Protein AF-A0A2V6AJV7-F1 (afdb_monomer_lite)

Sequence (121 aa):
HILQNHELLNAAVSFASGNNPDYRHFSSRRRQAFHRAAQCAMQLPASEWPVSRRRVGRRPNPETVRATEELRRRRDHAAKELNLEPSFIAPRNTLEAIAANQARAASLLVPWQQELLGIRA

Structure (mmCIF, N/CA/C/O backbone):
data_AF-A0A2V6AJV7-F1
#
_entry.id   AF-A0A2V6AJV7-F1
#
loop_
_atom_site.group_PDB
_atom_site.id
_atom_site.type_symbol
_atom_site.label_atom_id
_atom_site.label_alt_id
_atom_site.label_comp_id
_atom_site.label_asym_id
_atom_site.label_entity_id
_atom_site.label_seq_id
_atom_site.pdbx_PDB_ins_code
_atom_site.Cartn_x
_atom_site.Cartn_y
_atom_site.Cartn_z
_atom_site.occupancy
_atom_site.B_iso_or_equiv
_atom_site.auth_seq_id
_atom_site.auth_comp_id
_atom_site.auth_asym_id
_atom_site.auth_atom_id
_atom_site.pdbx_PDB_model_num
ATOM 1 N N . HIS A 1 1 ? 0.388 4.420 -26.673 1.00 64.44 1 HIS A N 1
ATOM 2 C CA . HIS A 1 1 ? 0.745 3.022 -26.357 1.00 64.44 1 HIS A CA 1
ATOM 3 C C . HIS A 1 1 ? 1.816 2.981 -25.275 1.00 64.44 1 HIS A C 1
ATOM 5 O O . HIS A 1 1 ? 2.911 3.492 -25.497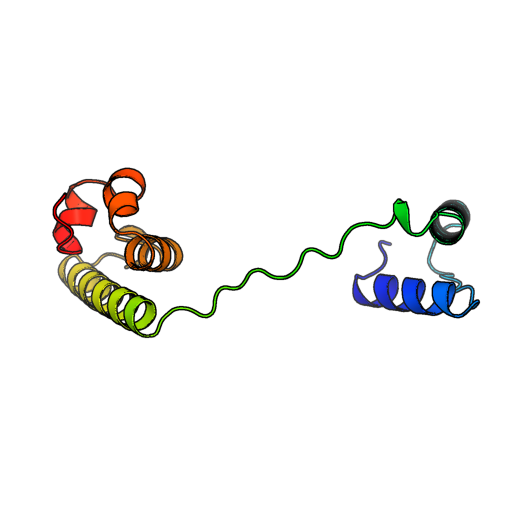 1.00 64.44 1 HIS A O 1
ATOM 11 N N . ILE A 1 2 ? 1.466 2.462 -24.100 1.00 75.62 2 ILE A N 1
ATOM 12 C CA . ILE A 1 2 ? 2.370 2.170 -22.978 1.00 75.62 2 ILE A CA 1
ATOM 13 C C . ILE A 1 2 ? 2.321 0.649 -22.810 1.00 75.62 2 ILE A C 1
ATOM 15 O O . ILE A 1 2 ? 1.239 0.082 -22.955 1.00 75.62 2 ILE A O 1
ATOM 19 N N . LEU A 1 3 ? 3.471 0.012 -22.582 1.00 81.25 3 LEU A N 1
ATOM 20 C CA . LEU A 1 3 ? 3.537 -1.435 -22.382 1.00 81.25 3 LEU A CA 1
ATOM 21 C C . LEU A 1 3 ? 2.836 -1.795 -21.065 1.00 81.25 3 LEU A C 1
ATOM 23 O O . LEU A 1 3 ? 3.020 -1.093 -20.066 1.00 81.25 3 LEU A O 1
ATOM 27 N N . GLN A 1 4 ? 2.047 -2.865 -21.040 1.00 87.50 4 GLN A N 1
ATOM 28 C CA . GLN A 1 4 ? 1.431 -3.306 -19.790 1.00 87.50 4 GLN A CA 1
ATOM 29 C C . GLN A 1 4 ? 2.484 -3.915 -18.852 1.00 87.50 4 GLN A C 1
ATOM 31 O O . GLN A 1 4 ? 3.503 -4.442 -19.298 1.00 87.50 4 GLN A O 1
ATOM 36 N N . ASN A 1 5 ? 2.230 -3.898 -17.539 1.00 89.94 5 ASN A N 1
ATOM 37 C CA . ASN A 1 5 ? 3.180 -4.430 -16.551 1.00 89.94 5 ASN A CA 1
ATOM 38 C C . ASN A 1 5 ? 3.578 -5.884 -16.832 1.00 89.94 5 ASN A C 1
ATOM 40 O O . ASN A 1 5 ? 4.745 -6.239 -16.698 1.00 89.94 5 ASN A O 1
ATOM 44 N N . HIS A 1 6 ? 2.627 -6.721 -17.245 1.00 90.12 6 HIS A N 1
ATOM 45 C CA . HIS A 1 6 ? 2.908 -8.123 -17.544 1.00 90.12 6 HIS A CA 1
ATOM 46 C C . HIS A 1 6 ? 3.821 -8.273 -18.776 1.00 90.12 6 HIS A C 1
ATOM 48 O O . HIS A 1 6 ? 4.734 -9.094 -18.774 1.00 90.12 6 HIS A O 1
ATOM 54 N N . GLU A 1 7 ? 3.638 -7.433 -19.797 1.00 89.69 7 GLU A N 1
ATOM 55 C CA . GLU A 1 7 ? 4.496 -7.410 -20.982 1.00 89.69 7 GLU A CA 1
ATOM 56 C C . GLU A 1 7 ? 5.909 -6.927 -20.638 1.00 89.69 7 GLU A C 1
ATOM 58 O O . GLU A 1 7 ? 6.871 -7.456 -21.188 1.00 89.69 7 GLU A O 1
ATOM 63 N N . LEU A 1 8 ? 6.052 -5.975 -19.703 1.00 89.88 8 LEU A N 1
ATOM 64 C CA . LEU A 1 8 ? 7.360 -5.471 -19.255 1.00 89.88 8 LEU A CA 1
ATOM 65 C C . LEU A 1 8 ? 8.152 -6.566 -18.541 1.00 89.88 8 LEU A C 1
ATOM 67 O O . LEU A 1 8 ? 9.349 -6.720 -18.778 1.00 89.88 8 LEU A O 1
ATOM 71 N N . LEU A 1 9 ? 7.476 -7.343 -17.693 1.00 91.06 9 LEU A N 1
ATOM 72 C CA . LEU A 1 9 ? 8.083 -8.477 -17.000 1.00 91.06 9 LEU A CA 1
ATOM 73 C C . LEU A 1 9 ? 8.508 -9.566 -17.991 1.00 91.06 9 LEU A C 1
ATOM 75 O O . LEU A 1 9 ? 9.639 -10.046 -17.923 1.00 91.06 9 LEU A O 1
ATOM 79 N N . ASN A 1 10 ? 7.653 -9.897 -18.962 1.00 91.44 10 ASN A N 1
ATOM 80 C CA . ASN A 1 10 ? 7.987 -10.858 -20.016 1.00 91.44 10 ASN A CA 1
ATOM 81 C C . ASN A 1 10 ? 9.161 -10.377 -20.879 1.00 91.44 10 ASN A C 1
ATOM 83 O O . ASN A 1 10 ? 10.019 -11.178 -21.258 1.00 91.44 10 ASN A O 1
ATOM 87 N N . ALA A 1 11 ? 9.233 -9.072 -21.159 1.00 90.69 11 ALA A N 1
ATOM 88 C CA . ALA A 1 11 ? 10.357 -8.478 -21.866 1.00 90.69 11 ALA A CA 1
ATOM 89 C C . ALA A 1 11 ? 11.659 -8.673 -21.088 1.00 90.69 11 ALA A C 1
ATOM 91 O O . ALA A 1 11 ? 12.641 -9.142 -21.653 1.00 90.69 11 ALA A O 1
ATOM 92 N N . ALA A 1 12 ? 11.652 -8.363 -19.787 1.00 90.94 12 ALA A N 1
ATOM 93 C CA . ALA A 1 12 ? 12.821 -8.505 -18.924 1.00 90.94 12 ALA A CA 1
ATOM 94 C C . ALA A 1 12 ? 13.331 -9.955 -18.883 1.00 90.94 12 ALA A C 1
ATOM 96 O O . ALA A 1 12 ? 14.529 -10.184 -19.038 1.00 90.94 12 ALA A O 1
ATOM 97 N N . VAL A 1 13 ? 12.427 -10.936 -18.762 1.00 92.56 13 VAL A N 1
ATOM 98 C CA . VAL A 1 13 ? 12.775 -12.369 -18.828 1.00 92.56 13 VAL A CA 1
ATOM 99 C C . VAL A 1 13 ? 13.355 -12.740 -20.195 1.00 92.56 13 VAL A C 1
ATOM 101 O O . VAL A 1 13 ? 14.340 -13.477 -20.271 1.00 92.56 13 VAL A O 1
ATOM 104 N N . SER A 1 14 ? 12.782 -12.208 -21.277 1.00 91.44 14 SER A N 1
ATOM 105 C CA . SER A 1 14 ? 13.262 -12.454 -22.642 1.00 91.44 14 SER A CA 1
ATOM 106 C C . SER A 1 14 ? 14.680 -11.916 -22.842 1.00 91.44 14 SER A C 1
ATOM 108 O O . SER A 1 14 ? 15.542 -12.674 -23.281 1.00 91.44 14 SER A O 1
ATOM 110 N N . PHE A 1 15 ? 14.951 -10.670 -22.435 1.00 90.69 15 PHE A N 1
ATOM 111 C CA . PHE A 1 15 ? 16.288 -10.068 -22.510 1.00 90.69 15 PHE A CA 1
ATOM 112 C C . PHE A 1 15 ? 17.318 -10.821 -21.669 1.00 90.69 15 PHE A C 1
ATOM 114 O O . PHE A 1 15 ? 18.421 -11.076 -22.148 1.00 90.69 15 PHE A O 1
ATOM 121 N N . ALA A 1 16 ? 16.948 -11.235 -20.454 1.00 87.44 16 ALA A N 1
ATOM 122 C CA . ALA A 1 16 ? 17.813 -12.050 -19.603 1.00 87.44 16 ALA A CA 1
ATOM 123 C C . ALA A 1 16 ? 18.145 -13.413 -20.239 1.00 87.44 16 ALA A C 1
ATOM 125 O O . ALA A 1 16 ? 19.223 -13.953 -20.014 1.00 87.44 16 ALA A O 1
ATOM 126 N N . SER A 1 17 ? 17.241 -13.943 -21.067 1.00 89.44 17 SER A N 1
ATOM 127 C CA . SER A 1 17 ? 17.416 -15.204 -21.799 1.00 89.44 17 SER A CA 1
ATOM 128 C C . SER A 1 17 ? 18.112 -15.032 -23.160 1.00 89.44 17 SER A C 1
ATOM 130 O O . SER A 1 17 ? 18.203 -15.992 -23.919 1.00 89.44 17 SER A O 1
ATOM 132 N N . GLY A 1 18 ? 18.564 -13.820 -23.505 1.00 86.25 18 GLY A N 1
ATOM 133 C CA . GLY A 1 18 ? 19.205 -13.510 -24.791 1.00 86.25 18 GLY A CA 1
ATOM 134 C C . GLY A 1 18 ? 18.238 -13.274 -25.960 1.00 86.25 18 GLY A C 1
ATOM 135 O O . GLY A 1 18 ? 18.682 -13.049 -27.084 1.00 86.25 18 GLY A O 1
ATOM 136 N N . ASN A 1 19 ? 16.927 -13.282 -25.711 1.00 86.62 19 ASN A N 1
ATOM 137 C CA . ASN A 1 19 ? 15.908 -12.974 -26.710 1.00 86.62 19 ASN A CA 1
ATOM 138 C C . ASN A 1 19 ? 15.614 -11.474 -26.743 1.00 86.62 19 ASN A C 1
ATOM 140 O O . ASN A 1 19 ? 15.567 -10.808 -25.710 1.00 86.62 19 ASN A O 1
ATOM 144 N N . ASN A 1 20 ? 15.342 -10.950 -27.936 1.00 83.75 20 ASN A N 1
ATOM 145 C CA . ASN A 1 20 ? 15.056 -9.536 -28.122 1.00 83.75 20 ASN A CA 1
ATOM 146 C C . ASN A 1 20 ? 13.603 -9.317 -28.596 1.00 83.75 20 ASN A C 1
ATOM 148 O O . ASN A 1 20 ? 13.322 -9.483 -29.786 1.00 83.75 20 ASN A O 1
ATOM 152 N N . PRO A 1 21 ? 12.660 -9.001 -27.688 1.00 83.38 21 PRO A N 1
ATOM 153 C CA . PRO A 1 21 ? 11.251 -8.846 -28.035 1.00 83.38 21 PRO A CA 1
ATOM 154 C C . PRO A 1 21 ? 11.003 -7.594 -28.895 1.00 83.38 21 PRO A C 1
ATOM 156 O O . PRO A 1 21 ? 11.371 -6.478 -28.522 1.00 83.38 21 PRO A O 1
ATOM 159 N N . ASP A 1 22 ? 10.313 -7.766 -30.028 1.00 81.88 22 ASP A N 1
ATOM 160 C CA . ASP A 1 22 ? 9.927 -6.662 -30.917 1.00 81.88 22 ASP A CA 1
ATOM 161 C C . ASP A 1 22 ? 8.455 -6.262 -30.739 1.00 81.88 22 ASP A C 1
AT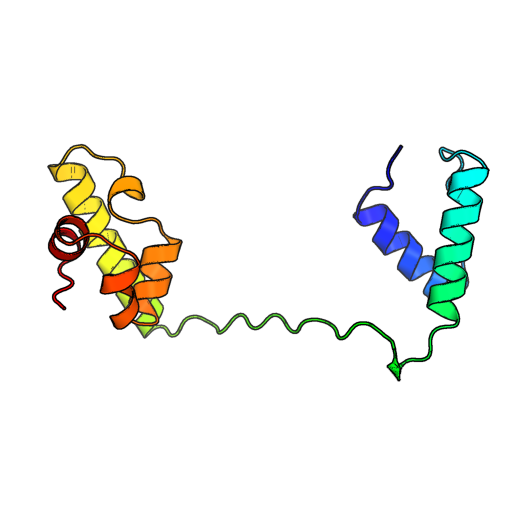OM 163 O O . ASP A 1 22 ? 7.523 -6.994 -31.081 1.00 81.88 22 ASP A O 1
ATOM 167 N N . TYR A 1 23 ? 8.244 -5.041 -30.252 1.00 83.81 23 TYR A N 1
ATOM 168 C CA . TYR A 1 23 ? 6.922 -4.448 -30.071 1.00 83.81 23 TYR A CA 1
ATOM 169 C C . TYR A 1 23 ? 6.548 -3.590 -31.282 1.00 83.81 23 TYR A C 1
ATOM 171 O O . TYR A 1 23 ? 6.704 -2.365 -31.285 1.00 83.81 23 TYR A O 1
ATOM 179 N N . ARG A 1 24 ? 6.009 -4.233 -32.326 1.00 80.56 24 ARG A N 1
ATOM 180 C CA . ARG A 1 24 ? 5.638 -3.592 -33.608 1.00 80.56 24 ARG A CA 1
ATOM 181 C C . ARG A 1 24 ? 4.671 -2.411 -33.467 1.00 80.56 24 ARG A C 1
ATOM 183 O O . ARG A 1 24 ? 4.730 -1.478 -34.262 1.00 80.56 24 ARG A O 1
ATOM 190 N N . HIS A 1 25 ? 3.824 -2.429 -32.438 1.00 83.38 25 HIS A N 1
ATOM 191 C CA . HIS A 1 25 ? 2.857 -1.370 -32.135 1.00 83.38 25 HIS A CA 1
ATOM 192 C C . HIS A 1 25 ? 3.501 -0.091 -31.556 1.00 83.38 25 HIS A C 1
ATOM 194 O O . HIS A 1 25 ? 2.828 0.924 -31.371 1.00 83.38 25 HIS A O 1
ATOM 200 N N . PHE A 1 26 ? 4.803 -0.105 -31.257 1.00 82.62 26 PHE A N 1
ATOM 201 C CA . PHE A 1 26 ? 5.561 1.094 -30.911 1.00 82.62 26 PHE A CA 1
ATOM 202 C C . PHE A 1 26 ? 6.109 1.799 -32.149 1.00 82.62 26 PHE A C 1
ATOM 204 O O . PHE A 1 26 ? 6.467 1.171 -33.146 1.00 82.62 26 PHE A O 1
ATOM 211 N N . SER A 1 27 ? 6.250 3.123 -32.056 1.00 86.25 27 SER A N 1
ATOM 212 C CA . SER A 1 27 ? 7.025 3.885 -33.034 1.00 86.25 27 SER A CA 1
ATOM 213 C C . SER A 1 27 ? 8.497 3.464 -33.005 1.00 86.25 27 SE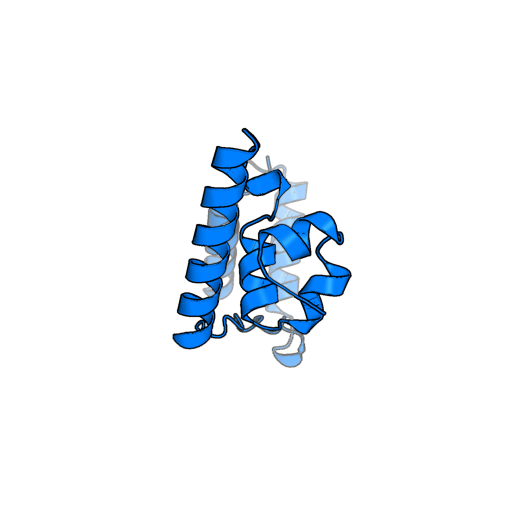R A C 1
ATOM 215 O O . SER A 1 27 ? 9.004 3.015 -31.972 1.00 86.25 27 SER A O 1
ATOM 217 N N . SER A 1 28 ? 9.199 3.651 -34.124 1.00 85.81 28 SER A N 1
ATOM 218 C CA . SER A 1 28 ? 10.631 3.339 -34.264 1.00 85.81 28 SER A CA 1
ATOM 219 C C . SER A 1 28 ? 11.471 3.927 -33.124 1.00 85.81 28 SER A C 1
ATOM 221 O O . SER A 1 28 ? 12.242 3.210 -32.488 1.00 85.81 28 SER A O 1
ATOM 223 N N . ARG A 1 29 ? 11.234 5.199 -32.779 1.00 89.06 29 ARG A N 1
ATOM 224 C CA . ARG A 1 29 ? 11.890 5.889 -31.657 1.00 89.06 29 ARG A CA 1
ATOM 225 C C . ARG A 1 29 ? 11.704 5.163 -30.321 1.00 89.06 29 ARG A C 1
ATOM 227 O O . ARG A 1 29 ? 12.659 5.030 -29.564 1.00 89.06 29 ARG A O 1
ATOM 234 N N . ARG A 1 30 ? 10.484 4.710 -30.006 1.00 87.19 30 ARG A N 1
ATOM 235 C CA . ARG A 1 30 ? 10.192 4.029 -28.731 1.00 87.19 30 ARG A CA 1
ATOM 236 C C . ARG A 1 30 ? 10.808 2.637 -28.681 1.00 87.19 30 ARG A C 1
ATOM 238 O O . ARG A 1 30 ? 11.349 2.274 -27.643 1.00 87.19 30 ARG A O 1
ATOM 245 N N . ARG A 1 31 ? 10.792 1.899 -29.797 1.00 88.50 31 ARG A N 1
ATOM 246 C CA . ARG A 1 31 ? 11.468 0.595 -29.894 1.00 88.50 31 ARG A CA 1
ATOM 247 C C . ARG A 1 31 ? 12.964 0.729 -29.635 1.00 88.50 31 ARG A C 1
ATOM 249 O O . ARG A 1 31 ? 13.486 0.015 -28.787 1.00 88.50 31 ARG A O 1
ATOM 256 N N . GLN A 1 32 ? 13.618 1.689 -30.291 1.00 89.00 32 GLN A N 1
ATOM 257 C CA . GLN A 1 32 ? 15.047 1.953 -30.106 1.00 89.00 32 GLN A CA 1
ATOM 258 C C . GLN A 1 32 ? 15.378 2.373 -28.671 1.00 89.00 32 GLN A C 1
ATOM 260 O O . GLN A 1 32 ? 16.314 1.844 -28.080 1.00 89.00 32 GLN A O 1
ATOM 265 N N . ALA A 1 33 ? 14.596 3.287 -28.086 1.00 90.00 33 ALA A N 1
ATOM 266 C CA . ALA A 1 33 ? 14.802 3.716 -26.704 1.00 90.00 33 ALA A CA 1
ATOM 267 C C . ALA A 1 33 ? 14.658 2.550 -25.711 1.00 90.00 33 ALA A C 1
ATOM 269 O O . ALA A 1 33 ? 15.467 2.419 -24.797 1.00 90.00 33 ALA A O 1
ATOM 270 N N . PHE A 1 34 ? 13.663 1.685 -25.919 1.00 89.81 34 PHE A N 1
ATOM 271 C CA . PHE A 1 34 ? 13.434 0.508 -25.088 1.00 89.81 34 PHE A CA 1
ATOM 272 C C . PHE A 1 34 ? 14.579 -0.509 -25.194 1.00 89.81 34 PHE A C 1
ATOM 274 O O . PHE A 1 34 ? 15.101 -0.951 -24.175 1.00 89.81 34 PHE A O 1
ATOM 281 N N . HIS A 1 35 ? 15.031 -0.807 -26.415 1.00 89.62 35 HIS A N 1
ATOM 282 C CA . HIS A 1 35 ? 16.182 -1.682 -26.648 1.00 89.62 35 HIS A CA 1
ATOM 283 C C . HIS A 1 35 ? 17.455 -1.135 -26.006 1.00 89.62 35 HIS A C 1
ATOM 285 O O . HIS A 1 35 ? 18.174 -1.871 -25.337 1.00 89.62 35 HIS A O 1
ATOM 291 N N . ARG A 1 36 ? 17.713 0.168 -26.163 1.00 92.00 36 ARG A N 1
ATOM 292 C CA . ARG A 1 36 ? 18.872 0.824 -25.555 1.00 92.00 36 ARG A CA 1
ATOM 293 C C . ARG A 1 36 ? 18.828 0.728 -24.031 1.00 92.00 36 ARG A C 1
ATOM 295 O O . ARG A 1 36 ? 19.843 0.417 -23.422 1.00 92.00 36 ARG A O 1
ATOM 302 N N . ALA A 1 37 ? 17.665 0.949 -23.419 1.00 91.88 37 ALA A N 1
ATOM 303 C CA . ALA A 1 37 ? 17.499 0.807 -21.975 1.00 91.88 37 ALA A CA 1
ATOM 304 C C . ALA A 1 37 ? 17.762 -0.633 -21.502 1.00 91.88 37 ALA A C 1
ATOM 306 O O . ALA A 1 37 ? 18.474 -0.827 -20.519 1.00 91.88 37 ALA A O 1
ATOM 307 N N . ALA A 1 38 ? 17.247 -1.635 -22.224 1.00 90.69 38 ALA A N 1
ATOM 308 C CA . ALA A 1 38 ? 17.499 -3.043 -21.921 1.00 90.69 38 ALA A CA 1
ATOM 309 C C . ALA A 1 38 ? 18.990 -3.401 -22.050 1.00 90.69 38 ALA A C 1
ATOM 311 O O . ALA A 1 38 ? 19.546 -4.037 -21.162 1.00 90.69 38 ALA A O 1
ATOM 312 N N . GLN A 1 39 ? 19.665 -2.930 -23.101 1.00 90.44 39 GLN A N 1
ATOM 313 C CA . GLN A 1 39 ? 21.105 -3.134 -23.290 1.00 90.44 39 GLN A CA 1
ATOM 314 C C . GLN A 1 39 ? 21.934 -2.493 -22.172 1.00 90.44 39 GLN A C 1
ATOM 316 O O . GLN A 1 39 ? 22.827 -3.144 -21.638 1.00 90.44 39 GLN A O 1
ATOM 321 N N . CYS A 1 40 ? 21.613 -1.256 -21.778 1.00 91.50 40 CYS A N 1
ATOM 322 C CA . CYS A 1 40 ? 22.265 -0.604 -20.643 1.00 91.50 40 CYS A CA 1
ATOM 323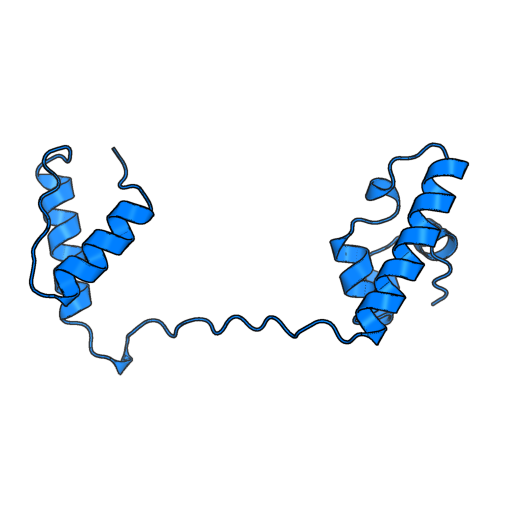 C C . CYS A 1 40 ? 22.080 -1.409 -19.348 1.00 91.50 40 CYS A C 1
ATOM 325 O O . CYS A 1 40 ? 23.034 -1.572 -18.596 1.00 91.50 40 CYS A O 1
ATOM 327 N N . ALA A 1 41 ? 20.883 -1.951 -19.106 1.00 90.50 41 ALA A N 1
ATOM 328 C CA . ALA A 1 41 ? 20.619 -2.777 -17.930 1.00 90.50 41 ALA A CA 1
ATOM 329 C C . ALA A 1 41 ? 21.393 -4.110 -17.953 1.00 90.50 41 ALA A C 1
ATOM 331 O O . ALA A 1 41 ? 21.904 -4.527 -16.919 1.00 90.50 41 ALA A O 1
ATOM 332 N N . MET A 1 42 ? 21.532 -4.753 -19.119 1.00 89.69 42 MET A N 1
ATOM 333 C CA . MET A 1 42 ? 22.296 -6.003 -19.267 1.00 89.69 42 MET A CA 1
ATOM 334 C C . MET A 1 42 ? 23.811 -5.817 -19.094 1.00 89.69 42 MET A C 1
ATOM 336 O O . MET A 1 42 ? 24.509 -6.775 -18.777 1.00 89.69 42 MET A O 1
ATOM 340 N N . GLN A 1 43 ? 24.324 -4.601 -19.303 1.00 91.50 43 GLN A N 1
ATOM 341 C CA . GLN A 1 43 ? 25.735 -4.251 -19.089 1.00 91.50 43 GLN A CA 1
ATOM 342 C C . GLN A 1 43 ? 26.037 -3.814 -17.648 1.00 91.50 43 GLN A C 1
ATOM 344 O O . GLN A 1 43 ? 27.202 -3.628 -17.301 1.00 91.50 43 GLN A O 1
ATOM 349 N N . LEU A 1 44 ? 25.009 -3.635 -16.813 1.00 91.62 44 LEU A N 1
ATOM 350 C CA . LEU A 1 44 ? 25.164 -3.144 -15.450 1.00 91.62 44 LEU A CA 1
ATOM 351 C C . LEU A 1 44 ? 25.786 -4.235 -14.558 1.00 91.62 44 LEU A C 1
ATOM 353 O O . LEU A 1 44 ? 25.253 -5.353 -14.516 1.00 91.62 44 LEU A O 1
ATOM 357 N N . PRO A 1 45 ? 26.873 -3.951 -13.815 1.00 91.25 45 PRO A N 1
ATOM 358 C CA . PRO A 1 45 ? 27.457 -4.929 -12.906 1.00 91.25 45 PRO A CA 1
ATOM 359 C C . PRO A 1 45 ? 26.475 -5.282 -11.784 1.00 91.25 45 PRO A C 1
ATOM 361 O O . PRO A 1 45 ? 25.685 -4.448 -11.339 1.00 91.25 45 PRO A O 1
ATOM 364 N N . ALA A 1 46 ? 26.560 -6.514 -11.275 1.00 86.12 46 ALA A N 1
ATOM 365 C CA . ALA A 1 46 ? 25.658 -7.005 -10.229 1.00 86.12 46 ALA A CA 1
ATOM 366 C C . ALA A 1 46 ? 25.673 -6.149 -8.944 1.00 86.12 46 ALA A C 1
ATOM 368 O O . ALA A 1 46 ? 24.690 -6.126 -8.208 1.00 86.12 46 ALA A O 1
ATOM 369 N N . SER A 1 47 ? 26.762 -5.416 -8.686 1.00 89.44 47 SER A N 1
ATOM 370 C CA . SER A 1 47 ? 26.890 -4.468 -7.571 1.00 89.44 47 SER A CA 1
ATOM 371 C C . SER A 1 47 ? 25.974 -3.246 -7.678 1.00 89.44 47 SER A C 1
ATOM 373 O O . SER A 1 47 ? 25.667 -2.631 -6.662 1.00 89.44 47 SER A O 1
ATOM 375 N N . GLU A 1 48 ? 25.544 -2.887 -8.886 1.00 89.94 48 GLU A N 1
ATOM 376 C CA . GLU A 1 48 ? 24.670 -1.738 -9.157 1.00 89.94 48 GLU A CA 1
ATOM 377 C C . GLU A 1 48 ? 23.205 -2.146 -9.344 1.00 89.94 48 GLU A C 1
ATOM 379 O O . GLU A 1 48 ? 22.333 -1.300 -9.557 1.00 89.94 48 GLU A O 1
ATOM 384 N N . TRP A 1 49 ? 22.906 -3.445 -9.269 1.00 90.31 49 TRP A N 1
ATOM 385 C CA . TRP A 1 49 ? 21.539 -3.917 -9.405 1.00 90.31 49 TRP A CA 1
ATOM 386 C C . TRP A 1 49 ? 20.670 -3.407 -8.255 1.00 90.31 49 TRP A C 1
ATOM 388 O O . TRP A 1 49 ? 21.107 -3.359 -7.099 1.00 90.31 49 TRP A O 1
ATOM 398 N N . PRO A 1 50 ? 19.404 -3.057 -8.537 1.00 86.88 50 PRO A N 1
ATOM 399 C CA . PRO A 1 50 ? 18.485 -2.662 -7.490 1.00 86.88 50 PRO A CA 1
ATOM 400 C C . PRO A 1 50 ? 18.311 -3.818 -6.505 1.00 86.88 50 PRO A C 1
ATOM 402 O O . PRO A 1 50 ? 17.961 -4.941 -6.874 1.00 86.88 50 PRO A O 1
ATOM 405 N N . VAL A 1 51 ? 18.520 -3.531 -5.222 1.00 85.50 51 VAL A N 1
ATOM 406 C CA . VAL A 1 51 ? 18.291 -4.511 -4.163 1.00 85.50 51 VAL A CA 1
ATOM 407 C C . VAL A 1 51 ? 16.797 -4.809 -4.107 1.00 85.50 51 VAL A C 1
ATOM 409 O O . VAL A 1 51 ? 15.980 -3.914 -3.866 1.00 85.50 51 VAL A O 1
ATOM 412 N N . SER A 1 52 ? 16.432 -6.077 -4.314 1.00 77.75 52 SER A N 1
ATOM 413 C CA . SER A 1 52 ? 15.049 -6.516 -4.144 1.00 77.75 52 SER A CA 1
ATOM 414 C C . SER A 1 52 ? 14.595 -6.159 -2.734 1.00 77.75 52 SER A C 1
ATOM 416 O O . SER A 1 52 ? 15.146 -6.640 -1.739 1.00 77.75 52 SER A O 1
ATOM 418 N N . ARG A 1 53 ? 13.600 -5.271 -2.637 1.00 74.38 53 ARG A N 1
ATOM 419 C CA . ARG A 1 53 ? 13.040 -4.874 -1.348 1.00 74.38 53 ARG A CA 1
ATOM 420 C C . ARG A 1 53 ? 12.370 -6.100 -0.752 1.00 74.38 53 ARG 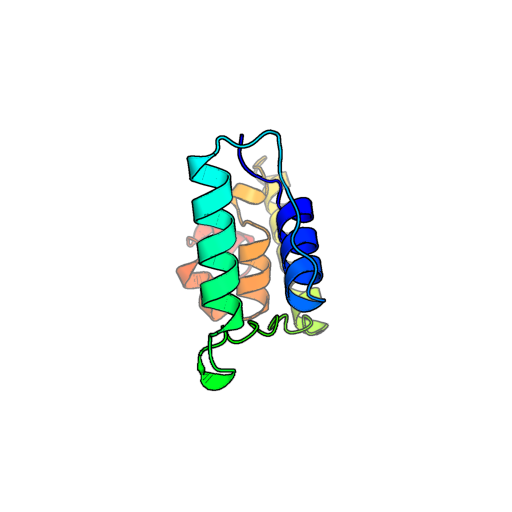A C 1
ATOM 422 O O . ARG A 1 53 ? 11.246 -6.440 -1.123 1.00 74.38 53 ARG A O 1
ATOM 429 N N . ARG A 1 54 ? 13.059 -6.763 0.181 1.00 69.06 54 ARG A N 1
ATOM 430 C CA . ARG A 1 54 ? 12.483 -7.862 0.952 1.00 69.06 54 ARG A CA 1
ATOM 431 C C . ARG A 1 54 ? 11.170 -7.355 1.528 1.00 69.06 54 ARG A C 1
ATOM 433 O O . ARG A 1 54 ? 11.150 -6.348 2.235 1.00 69.06 54 ARG A O 1
ATOM 440 N N . ARG A 1 55 ? 10.064 -8.021 1.193 1.00 58.09 55 ARG A N 1
ATOM 441 C CA . ARG A 1 55 ? 8.758 -7.696 1.760 1.00 58.09 55 ARG A CA 1
ATOM 442 C C . ARG A 1 55 ? 8.849 -7.961 3.259 1.00 58.09 55 ARG A C 1
ATOM 444 O O . ARG A 1 55 ? 8.701 -9.097 3.699 1.00 58.09 55 ARG A O 1
ATOM 451 N N . VAL A 1 56 ? 9.122 -6.921 4.044 1.00 58.47 56 VAL A N 1
ATOM 452 C CA . VAL A 1 56 ? 9.076 -6.969 5.509 1.00 58.47 56 VAL A CA 1
ATOM 453 C C . VAL A 1 56 ? 7.605 -6.919 5.920 1.00 58.47 56 VAL A C 1
ATOM 455 O O . VAL A 1 56 ? 7.118 -5.958 6.501 1.00 58.47 56 VAL A O 1
ATOM 458 N N . GLY A 1 57 ? 6.852 -7.949 5.541 1.00 59.72 57 GLY A N 1
ATOM 459 C CA . GLY A 1 57 ? 5.572 -8.230 6.165 1.00 59.72 57 GLY A CA 1
ATOM 460 C C . GLY A 1 57 ? 5.871 -9.002 7.435 1.00 59.72 57 GLY A C 1
ATOM 461 O O . GLY A 1 57 ? 6.038 -10.219 7.375 1.00 59.72 57 GLY A O 1
ATOM 462 N N . ARG A 1 58 ? 5.989 -8.322 8.581 1.00 61.97 58 ARG A N 1
ATOM 463 C CA . ARG A 1 58 ? 5.984 -9.037 9.861 1.00 61.97 58 ARG A CA 1
ATOM 464 C C . ARG A 1 58 ? 4.626 -9.725 9.941 1.00 61.97 58 ARG A C 1
ATOM 466 O O . ARG A 1 58 ? 3.605 -9.042 9.901 1.00 61.97 58 ARG A O 1
ATOM 473 N N . ARG A 1 59 ? 4.604 -11.062 9.997 1.00 64.94 59 ARG A N 1
ATOM 474 C CA . ARG A 1 59 ? 3.369 -11.798 10.289 1.00 64.94 59 ARG A CA 1
ATOM 475 C C . ARG A 1 59 ? 2.778 -11.172 11.558 1.00 64.94 59 ARG A C 1
ATOM 477 O O . ARG A 1 59 ? 3.510 -11.112 12.550 1.00 64.94 59 ARG A O 1
ATOM 484 N N . PRO A 1 60 ? 1.534 -10.660 11.530 1.00 66.31 60 PRO A N 1
ATOM 485 C CA . PRO A 1 60 ? 0.928 -10.087 12.720 1.00 66.31 60 PRO A CA 1
ATOM 486 C C . PRO A 1 60 ? 0.988 -11.120 13.846 1.00 66.31 60 PRO A C 1
ATOM 488 O O . PRO A 1 60 ? 0.607 -12.277 13.642 1.00 66.31 60 PRO A O 1
ATOM 491 N N . ASN A 1 61 ? 1.530 -10.727 15.000 1.00 79.88 61 ASN A N 1
ATOM 492 C CA . ASN A 1 61 ? 1.500 -11.562 16.197 1.00 79.88 61 ASN A CA 1
ATOM 493 C C . ASN A 1 61 ? 0.021 -11.898 16.487 1.00 79.88 61 ASN A C 1
ATOM 495 O O . ASN A 1 61 ? -0.814 -10.993 16.385 1.00 79.88 61 ASN A O 1
ATOM 499 N N . PRO A 1 62 ? -0.338 -13.155 16.815 1.00 84.56 62 PRO A N 1
ATOM 500 C CA . PRO A 1 62 ? -1.686 -13.500 17.266 1.00 84.56 62 PRO A CA 1
ATOM 501 C C . PRO A 1 62 ? -2.282 -12.516 18.285 1.00 84.56 62 PRO A C 1
ATOM 503 O O . PRO A 1 62 ? -3.471 -12.212 18.212 1.00 84.56 62 PRO A O 1
ATOM 506 N N . GLU A 1 63 ? -1.468 -11.963 19.186 1.00 85.94 63 GLU A N 1
ATOM 507 C CA . GLU A 1 63 ? -1.892 -10.933 20.146 1.00 85.94 63 GLU A CA 1
ATOM 508 C C . GLU A 1 63 ? -2.302 -9.625 19.460 1.00 85.94 63 GLU A C 1
ATOM 510 O O . GLU A 1 63 ? -3.365 -9.085 19.750 1.00 85.94 63 GLU A O 1
ATOM 515 N N . THR A 1 64 ? -1.517 -9.152 18.487 1.00 85.81 64 THR A N 1
ATOM 516 C CA . THR A 1 64 ? -1.837 -7.960 17.684 1.00 85.81 64 THR A CA 1
ATOM 517 C C . THR A 1 64 ? -3.121 -8.157 16.881 1.00 85.81 64 THR A C 1
ATOM 519 O O . THR A 1 64 ? -3.923 -7.232 16.768 1.00 85.81 64 THR A O 1
ATOM 522 N N . VAL A 1 65 ? -3.353 -9.362 16.348 1.00 89.00 65 VAL A N 1
ATOM 523 C CA . VAL A 1 65 ? -4.606 -9.690 15.648 1.00 89.00 65 VAL A CA 1
ATOM 524 C C . VAL A 1 65 ? -5.789 -9.600 16.609 1.00 89.00 65 VAL A C 1
ATOM 526 O O . VAL A 1 65 ? -6.775 -8.937 16.296 1.00 89.00 65 VAL A O 1
ATOM 529 N N . ARG A 1 66 ? -5.680 -10.201 17.800 1.00 90.38 66 ARG A N 1
ATOM 530 C CA . ARG A 1 66 ? -6.727 -10.132 18.832 1.00 90.38 66 ARG A CA 1
ATOM 531 C C . ARG A 1 66 ? -7.002 -8.692 19.272 1.00 90.38 66 ARG A C 1
ATOM 533 O O . ARG A 1 66 ? -8.162 -8.300 19.331 1.00 90.38 66 ARG A O 1
ATOM 540 N N . ALA A 1 67 ? -5.958 -7.900 19.511 1.00 89.50 67 ALA A N 1
ATOM 541 C CA . ALA A 1 67 ? -6.087 -6.491 19.878 1.00 89.50 67 ALA A CA 1
ATOM 542 C C . ALA A 1 67 ? -6.750 -5.659 18.765 1.00 89.50 67 ALA A C 1
ATOM 544 O O . ALA A 1 67 ? -7.622 -4.841 19.043 1.00 89.50 67 ALA A O 1
ATOM 545 N N . THR A 1 68 ? -6.398 -5.907 17.499 1.00 92.25 68 THR A N 1
ATOM 546 C CA . THR A 1 68 ? -7.031 -5.239 16.347 1.00 92.25 68 THR A CA 1
ATOM 547 C C . THR A 1 68 ? -8.522 -5.569 16.265 1.00 92.25 68 THR A C 1
ATOM 549 O O . THR A 1 68 ? -9.343 -4.680 16.049 1.00 92.25 68 THR A O 1
ATOM 552 N N . GLU A 1 69 ? -8.884 -6.839 16.450 1.00 93.38 69 GLU A N 1
ATOM 553 C CA . GLU A 1 69 ? -10.278 -7.290 16.418 1.00 93.38 69 GLU A CA 1
ATOM 554 C C . GLU A 1 69 ? -11.106 -6.707 17.568 1.00 93.38 69 GLU A C 1
ATOM 556 O O . GLU A 1 69 ? -12.251 -6.310 17.354 1.00 93.38 69 GLU A O 1
ATOM 561 N N . GLU A 1 70 ? -10.529 -6.598 18.763 1.00 93.88 70 GLU A N 1
ATOM 562 C CA . GLU A 1 70 ? -11.173 -5.956 19.911 1.00 93.88 70 GLU A CA 1
ATOM 563 C C . GLU A 1 70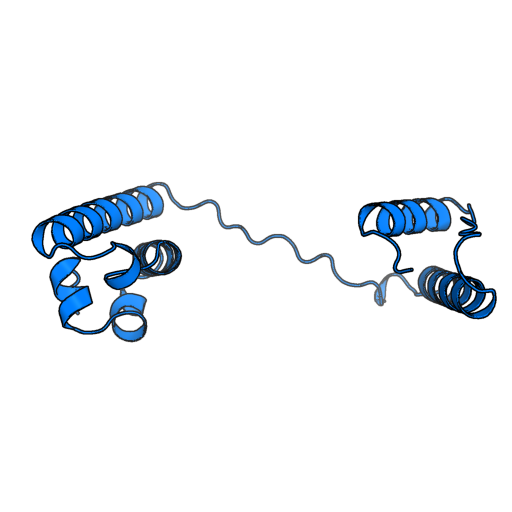 ? -11.446 -4.470 19.641 1.00 93.88 70 GLU A C 1
ATOM 565 O O . GLU A 1 70 ? -12.574 -4.000 19.804 1.00 93.88 70 GLU A O 1
ATOM 570 N N . LEU A 1 71 ? -10.452 -3.740 19.125 1.00 93.50 71 LEU A N 1
ATOM 571 C CA . LEU A 1 71 ? -10.636 -2.343 18.727 1.00 93.50 71 LEU A CA 1
ATOM 572 C C . LEU A 1 71 ? -11.682 -2.195 17.614 1.00 93.50 71 LEU A C 1
ATOM 574 O O . LEU A 1 71 ? -12.479 -1.257 17.641 1.00 93.50 71 LEU A O 1
ATOM 578 N N . ARG A 1 72 ? -11.726 -3.132 16.657 1.00 94.06 72 ARG A N 1
ATOM 579 C CA . ARG A 1 72 ? -12.740 -3.143 15.594 1.00 94.06 72 ARG A CA 1
ATOM 580 C C . ARG A 1 72 ? -14.144 -3.297 16.170 1.00 94.06 72 ARG A C 1
ATOM 582 O O . ARG A 1 72 ? -15.037 -2.562 15.768 1.00 94.06 72 ARG A O 1
ATOM 589 N N . ARG A 1 73 ? -14.340 -4.209 17.128 1.00 94.75 73 ARG A N 1
ATOM 590 C CA . ARG A 1 73 ? -15.641 -4.418 17.787 1.00 94.75 73 ARG A CA 1
ATOM 591 C C . ARG A 1 73 ? -16.114 -3.165 18.516 1.00 94.75 73 ARG A C 1
ATOM 593 O O . ARG A 1 73 ? -17.266 -2.782 18.345 1.00 94.75 73 ARG A O 1
ATOM 600 N N . ARG A 1 74 ? -15.225 -2.504 19.265 1.00 93.50 74 ARG A N 1
ATOM 601 C CA . ARG A 1 74 ? -15.536 -1.242 19.963 1.00 93.50 74 ARG A CA 1
ATOM 602 C C . ARG A 1 74 ? -15.912 -0.137 18.986 1.00 93.50 74 ARG A C 1
ATOM 604 O O . ARG A 1 74 ? -16.950 0.494 19.150 1.00 93.50 74 ARG A O 1
ATOM 611 N N . ARG A 1 75 ? -15.119 0.027 17.923 1.00 94.25 75 ARG A N 1
ATOM 612 C CA . ARG A 1 75 ? -15.398 0.980 16.844 1.00 94.25 75 ARG A CA 1
ATOM 613 C C . ARG A 1 75 ? -16.764 0.733 16.214 1.00 94.25 75 ARG A C 1
ATOM 615 O O . ARG A 1 75 ? -17.531 1.670 16.062 1.00 94.25 75 ARG A O 1
ATOM 622 N N . ASP A 1 76 ? -17.053 -0.507 15.830 1.00 93.56 76 ASP A N 1
ATOM 623 C CA . ASP A 1 76 ? -18.286 -0.854 15.118 1.00 93.56 76 ASP A CA 1
ATOM 624 C C . ASP A 1 76 ? -19.519 -0.723 16.024 1.00 93.56 76 ASP A C 1
ATOM 626 O O . ASP A 1 76 ? -20.603 -0.396 15.547 1.00 93.56 76 ASP A O 1
ATOM 630 N N . HIS A 1 77 ? -19.362 -0.952 17.329 1.00 94.06 77 HIS A N 1
ATOM 631 C CA . HIS A 1 77 ? -20.407 -0.698 18.315 1.00 94.06 77 HIS A CA 1
ATOM 632 C C . HIS A 1 77 ? -20.674 0.804 18.474 1.00 94.06 77 HIS A C 1
ATOM 634 O O . HIS A 1 77 ? -21.804 1.231 18.254 1.00 94.06 77 HIS A O 1
ATOM 640 N N . ALA A 1 78 ? -19.636 1.608 18.724 1.00 92.62 78 ALA A N 1
ATOM 641 C CA . ALA A 1 78 ? -19.750 3.064 18.830 1.00 92.62 78 ALA A CA 1
ATOM 642 C C . ALA A 1 78 ? -20.287 3.711 17.539 1.00 92.62 78 ALA A C 1
ATOM 644 O O . ALA A 1 78 ? -21.098 4.630 17.586 1.00 92.62 78 ALA A O 1
ATOM 645 N N . ALA A 1 79 ? -19.879 3.203 16.373 1.00 93.94 79 ALA A N 1
ATOM 646 C CA . ALA A 1 79 ? -20.372 3.644 15.071 1.00 93.94 79 ALA A CA 1
ATOM 647 C C . ALA A 1 79 ? -21.886 3.445 14.938 1.00 93.94 79 ALA A C 1
ATOM 649 O O . ALA A 1 79 ? -22.586 4.343 14.477 1.00 93.94 79 ALA A O 1
ATOM 650 N N . LYS A 1 80 ? -22.399 2.293 15.389 1.00 94.31 80 LYS A N 1
ATOM 651 C CA . LYS A 1 80 ? -23.839 2.012 15.397 1.00 94.31 80 LYS A CA 1
ATOM 652 C C . LYS A 1 80 ? -24.596 2.921 16.357 1.00 94.31 80 LYS A C 1
ATOM 654 O O . LYS A 1 80 ? -25.650 3.421 15.985 1.00 94.31 80 LYS A O 1
ATOM 659 N N . GLU A 1 81 ? -24.071 3.142 17.560 1.00 94.06 81 GLU A N 1
ATOM 660 C CA . GLU A 1 81 ? -24.720 4.003 18.559 1.00 94.06 81 GLU A CA 1
ATOM 661 C C . GLU A 1 81 ? -24.786 5.466 18.113 1.00 94.06 81 GLU A C 1
ATOM 663 O O . GLU A 1 81 ? -25.798 6.133 18.314 1.00 94.06 81 GLU A O 1
ATOM 668 N N . LEU A 1 82 ? -23.730 5.950 17.460 1.00 92.25 82 LEU A N 1
ATOM 669 C CA . LEU A 1 82 ? -23.636 7.326 16.973 1.00 92.25 82 LEU A CA 1
ATOM 670 C C . LEU A 1 82 ? -24.222 7.514 15.567 1.00 92.25 82 LEU A C 1
ATOM 672 O O . LEU A 1 82 ? -24.234 8.636 15.065 1.00 92.25 82 LEU A O 1
ATOM 676 N N . ASN A 1 83 ? -24.690 6.437 14.928 1.00 93.69 83 ASN A N 1
ATOM 677 C CA . ASN A 1 83 ? -25.134 6.420 13.534 1.00 93.69 83 ASN A CA 1
ATOM 678 C C . ASN A 1 83 ? -24.095 7.040 12.570 1.00 93.69 83 ASN A C 1
ATOM 680 O O . ASN A 1 83 ? -24.420 7.848 11.699 1.00 93.69 83 ASN A O 1
ATOM 684 N N . LEU A 1 84 ? -22.823 6.680 12.767 1.00 93.62 84 LEU A N 1
ATOM 685 C CA . LEU A 1 84 ? -21.676 7.143 11.984 1.00 93.62 84 LEU A CA 1
ATOM 686 C C . LEU A 1 84 ? -21.059 5.993 11.191 1.00 93.62 84 LEU A C 1
ATOM 688 O O . LEU A 1 84 ? -21.052 4.846 11.634 1.00 93.62 84 LEU A O 1
ATOM 692 N N . GLU A 1 85 ? -20.437 6.310 10.054 1.00 92.81 85 GLU A N 1
ATOM 693 C CA . GLU A 1 85 ? -19.603 5.325 9.365 1.00 92.81 85 GLU A CA 1
ATOM 694 C C . GLU A 1 85 ? -18.379 4.971 10.230 1.00 92.81 85 GLU A C 1
ATOM 696 O O . GLU A 1 85 ? -17.659 5.874 10.676 1.00 92.81 85 GLU A O 1
ATOM 701 N N . PRO A 1 86 ? -18.063 3.676 10.435 1.00 91.00 86 PRO A N 1
ATOM 702 C CA . PRO A 1 86 ? -16.946 3.257 11.282 1.00 91.00 86 PRO A CA 1
ATOM 703 C C . PRO A 1 86 ? -15.601 3.867 10.870 1.00 91.00 86 PRO A C 1
ATOM 705 O O . PRO A 1 86 ? -14.739 4.117 11.713 1.00 91.00 86 PRO A O 1
ATOM 708 N N . SER A 1 87 ? -15.409 4.150 9.578 1.00 91.12 87 SER A N 1
ATOM 709 C CA . SER A 1 87 ? -14.201 4.805 9.069 1.00 91.12 87 SER A CA 1
ATOM 710 C C . SER A 1 87 ? -13.990 6.226 9.600 1.00 91.12 87 SER A C 1
ATOM 712 O O . SER A 1 87 ? -12.838 6.649 9.649 1.00 91.12 87 SER A O 1
ATOM 714 N N . PHE A 1 88 ? -15.045 6.942 10.017 1.00 91.81 88 PHE A N 1
ATOM 715 C CA . PHE A 1 88 ? -14.916 8.261 10.660 1.00 91.81 88 PHE A CA 1
ATOM 716 C C . PHE A 1 88 ? -14.419 8.171 12.102 1.00 91.81 88 PHE A C 1
ATOM 718 O O . PHE A 1 88 ? -13.781 9.103 12.586 1.00 91.81 88 PHE A O 1
ATOM 725 N N . ILE A 1 89 ? -14.684 7.055 12.786 1.00 91.94 89 ILE A N 1
ATOM 726 C CA . ILE A 1 89 ? -14.136 6.808 14.122 1.00 91.94 89 ILE A CA 1
ATOM 727 C C . ILE A 1 89 ? -12.672 6.392 13.991 1.00 91.94 89 ILE A C 1
ATOM 729 O O . ILE A 1 89 ? -11.793 7.037 14.555 1.00 91.94 89 ILE A O 1
ATOM 733 N N . ALA A 1 90 ? -12.400 5.324 13.232 1.00 92.12 90 ALA A N 1
ATOM 734 C CA . ALA A 1 90 ? -11.038 4.884 12.954 1.00 92.12 90 ALA A CA 1
ATOM 735 C C . ALA A 1 90 ? -10.953 3.970 11.712 1.00 92.12 90 ALA A C 1
ATOM 737 O O . ALA A 1 90 ? -11.570 2.894 11.665 1.00 92.12 90 ALA A O 1
ATOM 738 N N . PRO A 1 91 ? -10.120 4.325 10.721 1.00 93.44 91 PRO A N 1
ATOM 739 C CA . PRO A 1 91 ? -9.752 3.439 9.622 1.00 93.44 91 PRO A CA 1
ATOM 740 C C . PRO A 1 91 ? -9.091 2.131 10.089 1.00 93.44 91 PRO A C 1
ATOM 742 O O . PRO A 1 91 ? -8.427 2.076 11.124 1.00 93.44 91 PRO A O 1
ATOM 745 N N . ARG A 1 92 ? -9.214 1.061 9.291 1.00 90.56 92 ARG A N 1
ATOM 746 C CA . ARG A 1 92 ? -8.654 -0.265 9.626 1.00 90.56 92 ARG A CA 1
ATOM 747 C C . ARG A 1 92 ? -7.135 -0.240 9.837 1.00 90.56 92 ARG A C 1
ATOM 749 O O . ARG A 1 92 ? -6.642 -0.847 10.780 1.00 90.56 92 ARG A O 1
ATOM 756 N N . ASN A 1 93 ? -6.403 0.469 8.980 1.00 90.19 93 ASN A N 1
ATOM 757 C CA . ASN A 1 93 ? -4.951 0.629 9.107 1.00 90.19 93 ASN A CA 1
ATOM 758 C C . ASN A 1 93 ? -4.558 1.360 10.404 1.00 90.19 93 ASN A C 1
ATOM 760 O O . ASN A 1 93 ? -3.528 1.037 10.991 1.00 90.19 93 ASN A O 1
ATOM 764 N N . THR A 1 94 ? -5.378 2.305 10.873 1.00 92.00 94 THR A N 1
ATOM 765 C CA . THR A 1 94 ? -5.187 2.988 12.158 1.00 92.00 94 THR A CA 1
ATOM 766 C C . THR A 1 94 ? -5.367 2.022 13.325 1.00 92.00 94 THR A C 1
ATOM 768 O O . THR A 1 94 ? -4.521 1.997 14.216 1.00 92.00 94 THR A O 1
ATOM 771 N N . LEU A 1 95 ? -6.393 1.163 13.293 1.00 92.12 95 LEU A N 1
ATOM 772 C CA . LEU A 1 95 ? -6.583 0.123 14.313 1.00 92.12 95 LEU A CA 1
ATOM 773 C C . LEU A 1 95 ? -5.402 -0.854 14.365 1.00 92.12 95 LEU A C 1
ATOM 775 O O . LEU A 1 95 ? -4.897 -1.145 15.444 1.00 92.12 95 LEU A O 1
ATOM 779 N N . GLU A 1 96 ? -4.926 -1.317 13.206 1.00 90.56 96 GLU A N 1
ATOM 780 C CA . GLU A 1 96 ? -3.758 -2.203 13.110 1.00 90.56 96 GLU A CA 1
ATOM 781 C C . GLU A 1 96 ? -2.482 -1.516 13.632 1.00 90.56 96 GLU A C 1
ATOM 783 O O . GLU A 1 96 ? -1.680 -2.132 14.336 1.00 90.56 96 GLU A O 1
ATOM 788 N N . ALA A 1 97 ? -2.301 -0.223 13.342 1.00 90.12 97 ALA A N 1
ATOM 789 C CA . ALA A 1 97 ? -1.168 0.560 13.832 1.00 90.12 97 ALA A CA 1
ATOM 790 C C . ALA A 1 97 ? -1.192 0.751 15.356 1.00 90.12 97 ALA A C 1
ATOM 792 O O . ALA A 1 97 ? -0.137 0.663 15.986 1.00 90.12 97 ALA A O 1
ATOM 793 N N . ILE A 1 98 ? -2.372 0.986 15.936 1.00 91.56 98 ILE A N 1
ATOM 794 C CA . ILE A 1 98 ? -2.569 1.120 17.386 1.00 91.56 98 ILE A CA 1
ATOM 795 C C . ILE A 1 98 ? -2.396 -0.234 18.078 1.00 91.56 98 ILE A C 1
ATOM 797 O O . ILE A 1 98 ? -1.713 -0.318 19.093 1.00 91.56 98 ILE A O 1
ATOM 801 N N . ALA A 1 99 ? -2.939 -1.311 17.511 1.00 90.19 99 ALA A N 1
ATOM 802 C CA . ALA A 1 99 ? -2.762 -2.662 18.039 1.00 90.19 99 ALA A CA 1
ATOM 803 C C . ALA A 1 99 ? -1.294 -3.118 18.009 1.00 90.19 99 ALA A C 1
ATOM 805 O O . ALA A 1 99 ? -0.868 -3.904 18.853 1.00 90.19 99 ALA A O 1
ATOM 806 N N . ALA A 1 100 ? -0.512 -2.644 17.033 1.00 88.31 100 ALA A N 1
ATOM 807 C CA . ALA A 1 100 ? 0.924 -2.895 16.971 1.00 88.31 100 ALA A CA 1
ATOM 808 C C . ALA A 1 100 ? 1.729 -2.006 17.937 1.00 88.31 100 ALA A C 1
ATOM 810 O O . ALA A 1 100 ? 2.793 -2.419 18.396 1.00 88.31 100 ALA A O 1
ATOM 811 N N . ASN A 1 101 ? 1.258 -0.787 18.211 1.00 87.81 101 ASN A N 1
ATOM 812 C CA . ASN A 1 101 ? 1.876 0.151 19.142 1.00 87.81 101 ASN A CA 1
ATOM 813 C C . ASN A 1 101 ? 0.835 1.148 19.679 1.00 87.81 101 ASN A C 1
ATOM 815 O O . ASN A 1 101 ? 0.482 2.117 18.998 1.00 87.81 101 ASN A O 1
ATOM 819 N N . GLN A 1 102 ? 0.404 0.947 20.926 1.00 85.06 102 GLN A N 1
ATOM 820 C CA . GLN A 1 102 ? -0.650 1.744 21.557 1.00 85.06 102 GLN A CA 1
ATOM 821 C C . GLN A 1 102 ? -0.282 3.230 21.699 1.00 85.06 102 GLN A C 1
ATOM 823 O O . GLN A 1 102 ? -1.162 4.081 21.596 1.00 85.06 102 GLN A O 1
ATOM 828 N N . ALA A 1 103 ? 1.009 3.570 21.810 1.00 86.56 103 ALA A N 1
ATOM 829 C CA . ALA A 1 103 ? 1.467 4.963 21.879 1.00 86.56 103 ALA A CA 1
ATOM 830 C C . ALA A 1 103 ? 1.134 5.767 20.607 1.00 86.56 103 ALA A C 1
ATOM 832 O O . ALA A 1 103 ? 1.091 6.996 20.628 1.00 86.56 103 ALA A O 1
ATOM 833 N N . ARG A 1 104 ? 0.854 5.089 19.483 1.00 87.38 104 ARG A N 1
ATOM 834 C CA . ARG A 1 104 ? 0.426 5.753 18.246 1.00 87.38 104 ARG A CA 1
ATOM 835 C C . ARG A 1 104 ? -0.999 6.297 18.322 1.00 87.38 104 ARG A C 1
ATOM 837 O O . ARG A 1 104 ? -1.337 7.142 17.503 1.00 87.38 104 ARG A O 1
ATOM 844 N N . ALA A 1 105 ? -1.820 5.872 19.283 1.00 86.56 105 ALA A N 1
ATOM 845 C CA . ALA A 1 105 ? -3.196 6.351 19.403 1.00 86.56 105 ALA A CA 1
ATOM 846 C C . ALA A 1 105 ? -3.267 7.875 19.573 1.00 86.56 105 ALA A C 1
ATOM 848 O O . ALA A 1 105 ? -4.024 8.524 18.857 1.00 86.56 105 ALA A O 1
ATOM 849 N N . ALA A 1 106 ? -2.399 8.446 20.414 1.00 87.12 106 ALA A N 1
ATOM 850 C CA . ALA A 1 106 ? -2.354 9.886 20.671 1.00 87.12 106 ALA A CA 1
ATOM 851 C C . ALA A 1 106 ? -2.000 10.733 19.433 1.00 87.12 106 ALA A C 1
ATOM 853 O O . ALA A 1 106 ? -2.383 11.895 19.355 1.00 87.12 106 ALA A O 1
ATOM 854 N N . SER A 1 107 ? -1.275 10.161 18.464 1.00 90.19 107 SER A N 1
ATOM 855 C CA . SER A 1 107 ? -0.896 10.852 17.219 1.00 90.19 107 SER A CA 1
ATOM 856 C C . SER A 1 107 ? -1.834 10.571 16.046 1.00 90.19 107 SER A C 1
ATOM 858 O O . SER A 1 107 ? -1.822 11.318 15.072 1.00 90.19 107 SER A O 1
ATOM 860 N N . LEU A 1 108 ? -2.620 9.492 16.105 1.00 91.00 108 LEU A N 1
ATOM 861 C CA . LEU A 1 108 ? -3.482 9.055 15.003 1.00 91.00 108 LEU A CA 1
ATOM 862 C C . LEU A 1 108 ? -4.964 9.371 15.217 1.00 91.00 108 LEU A C 1
ATOM 864 O O . LEU A 1 108 ? -5.717 9.331 14.246 1.00 91.00 108 LEU A O 1
ATOM 868 N N . LEU A 1 109 ? -5.384 9.638 16.454 1.00 91.81 109 LEU A N 1
ATOM 869 C CA . LEU A 1 109 ? -6.782 9.838 16.823 1.00 91.81 109 LEU A CA 1
ATOM 870 C C . LEU A 1 109 ? -6.947 11.087 17.684 1.00 91.81 109 LEU A C 1
ATOM 872 O O . LEU A 1 109 ? -6.104 11.390 18.529 1.00 91.81 109 LEU A O 1
ATOM 876 N N . VAL A 1 110 ? -8.071 11.777 17.518 1.00 92.12 110 VAL A N 1
ATOM 877 C CA . VAL A 1 110 ? -8.460 12.892 18.397 1.00 92.12 110 VAL A CA 1
ATOM 878 C C . VAL A 1 110 ? -9.094 12.372 19.701 1.00 92.12 110 VAL A C 1
ATOM 880 O O . VAL A 1 110 ? -9.544 11.225 19.729 1.00 92.12 110 VAL A O 1
ATOM 883 N N . PRO A 1 111 ? -9.160 13.175 20.783 1.00 91.31 111 PRO A N 1
ATOM 884 C CA . PRO A 1 111 ? -9.550 12.690 22.113 1.00 91.31 111 PRO A CA 1
ATOM 885 C C . PRO A 1 111 ? -10.872 11.912 22.152 1.00 91.31 111 PRO A C 1
ATOM 887 O O . PRO A 1 111 ? -10.912 10.803 22.676 1.00 91.31 111 PRO A O 1
ATOM 890 N N . TRP A 1 112 ? -11.921 12.413 21.494 1.00 91.62 112 TRP A N 1
ATOM 891 C CA . TRP A 1 112 ? -13.218 11.729 21.467 1.00 91.62 112 TRP A CA 1
ATOM 892 C C . TRP A 1 112 ? -13.164 10.363 20.752 1.00 91.62 112 TRP A C 1
ATOM 894 O O . TRP A 1 112 ? -13.853 9.431 21.151 1.00 91.62 112 TRP A O 1
ATOM 904 N N . GLN A 1 113 ? -12.314 10.190 19.731 1.00 92.75 113 GLN A N 1
ATOM 905 C CA . GLN A 1 113 ? -12.120 8.890 19.068 1.00 92.75 113 GLN A CA 1
ATOM 906 C C . GLN A 1 113 ? -11.366 7.907 19.973 1.00 92.75 113 GLN A C 1
ATOM 908 O O . GLN A 1 113 ? -11.651 6.710 19.959 1.00 92.75 113 GLN A O 1
ATOM 913 N N . GLN A 1 114 ? -10.405 8.400 20.759 1.00 90.81 114 GLN A N 1
ATOM 914 C CA . GLN A 1 114 ? -9.665 7.583 21.724 1.00 90.81 114 GLN A CA 1
ATOM 915 C C . GLN A 1 114 ? -10.592 7.074 22.835 1.00 90.81 114 GLN A C 1
ATOM 917 O O . GLN A 1 114 ? -10.561 5.886 23.167 1.00 90.81 114 GLN A O 1
ATOM 922 N N . GLU A 1 115 ? -11.474 7.943 23.333 1.00 90.44 115 GLU A N 1
ATOM 923 C CA . GLU A 1 115 ? -12.495 7.599 24.325 1.00 90.44 115 GLU A CA 1
ATOM 924 C C . GLU A 1 115 ? -13.444 6.507 23.817 1.00 90.44 115 GLU A C 1
ATOM 926 O O . GLU A 1 115 ? -13.630 5.503 24.506 1.00 90.44 115 GLU A O 1
ATOM 931 N N . LEU A 1 116 ? -13.959 6.628 22.586 1.00 90.06 116 LEU A N 1
ATOM 932 C CA . LEU A 1 116 ? -14.846 5.618 21.985 1.00 90.06 116 LEU A CA 1
ATOM 933 C C . LEU A 1 116 ? -14.181 4.247 21.796 1.00 90.06 116 LEU A C 1
ATOM 935 O O . LEU A 1 116 ? -14.849 3.215 21.825 1.00 90.06 116 LEU A O 1
ATOM 939 N N . LEU A 1 117 ? -12.862 4.211 21.602 1.00 89.00 117 LEU A N 1
ATOM 940 C CA . LEU A 1 117 ? -12.106 2.960 21.486 1.00 89.00 117 LEU A CA 1
ATOM 941 C C . LEU A 1 117 ? -11.628 2.421 22.846 1.00 89.00 117 LEU A C 1
ATOM 943 O O . LEU A 1 117 ? -11.041 1.332 22.913 1.00 89.00 117 LEU A O 1
ATOM 947 N N . GLY A 1 118 ? -11.889 3.149 23.937 1.00 87.06 118 GLY A N 1
ATOM 948 C CA . GLY A 1 118 ? -11.427 2.809 25.281 1.00 87.06 118 GLY A CA 1
ATOM 949 C C . GLY A 1 118 ? -9.905 2.879 25.418 1.00 87.06 118 GLY A C 1
ATOM 950 O O . GLY A 1 118 ? -9.324 2.131 26.204 1.00 87.06 118 GLY A O 1
ATOM 951 N N . ILE A 1 119 ? -9.253 3.727 24.620 1.00 82.31 119 ILE A N 1
ATOM 952 C CA . ILE A 1 119 ? -7.815 3.966 24.679 1.00 82.31 119 ILE A CA 1
ATOM 953 C C . ILE A 1 119 ? -7.618 5.212 25.539 1.00 82.31 119 ILE A C 1
ATOM 955 O O . ILE A 1 119 ? -7.828 6.326 25.075 1.00 82.31 119 ILE A O 1
ATOM 959 N N . ARG A 1 120 ? -7.246 5.033 26.808 1.00 66.62 120 ARG A N 1
ATOM 960 C CA . ARG A 1 120 ? -6.767 6.147 27.636 1.00 66.62 120 ARG A CA 1
ATOM 961 C C . ARG A 1 120 ? -5.254 6.272 27.468 1.00 66.62 120 ARG A C 1
ATOM 963 O O . ARG A 1 120 ? -4.562 5.251 27.487 1.00 66.62 120 ARG A O 1
ATOM 970 N N . ALA A 1 121 ? -4.797 7.500 27.228 1.00 55.12 121 ALA A N 1
ATOM 971 C CA . ALA A 1 121 ? -3.389 7.881 27.300 1.00 55.12 121 ALA A CA 1
ATOM 972 C C . ALA A 1 121 ? -2.879 7.810 28.745 1.00 55.12 121 ALA A C 1
ATOM 974 O O . ALA A 1 121 ? -3.702 8.035 29.664 1.00 55.12 121 ALA A O 1
#

Radius of gyration: 24.83 Å; chains: 1; bounding box: 53×28×62 Å

Secondary structure (DSSP, 8-state):
----HHHHHHHHHHHHTT-----TTS-HHHHHHHHHHHHHHHTS-GGGSPP------PPPPHHHHHHHHHHHHHHHHHHHHTT--HHHH--HHHHHHHHH-GGGHHHHS-HHHHHHTT---

Foldseek 3Di:
DDDDPVRVVVQLVCLVVVHHDDDPVDDPVVSVVVVVVSVVVVPDDPVPDDDDPPPPPPPQDPQLVVQLVLLVVLLVVVCVVVVHDSVVLPDSVRSSVCSVPVVCCPVRGDPVSCVSSVRDD

pLDDT: mean 87.03, std 8.39, range [55.12, 94.75]